Protein AF-A0A960MTH9-F1 (afdb_monomer)

Structure (mmCIF, N/CA/C/O backbone):
data_AF-A0A960MTH9-F1
#
_entry.id   AF-A0A960MTH9-F1
#
loop_
_atom_site.group_PDB
_atom_site.id
_atom_site.type_symbol
_atom_site.label_atom_id
_atom_site.label_alt_id
_atom_site.label_comp_id
_atom_site.label_asym_id
_atom_site.label_entity_id
_atom_site.label_seq_id
_atom_site.pdbx_PDB_ins_code
_atom_site.Cartn_x
_atom_site.Cartn_y
_atom_site.Cartn_z
_atom_site.occupancy
_atom_site.B_iso_or_equiv
_atom_site.auth_seq_id
_atom_site.auth_comp_id
_atom_site.auth_asym_id
_atom_site.auth_atom_id
_atom_site.pdbx_PDB_model_num
ATOM 1 N N . MET A 1 1 ? -18.362 18.569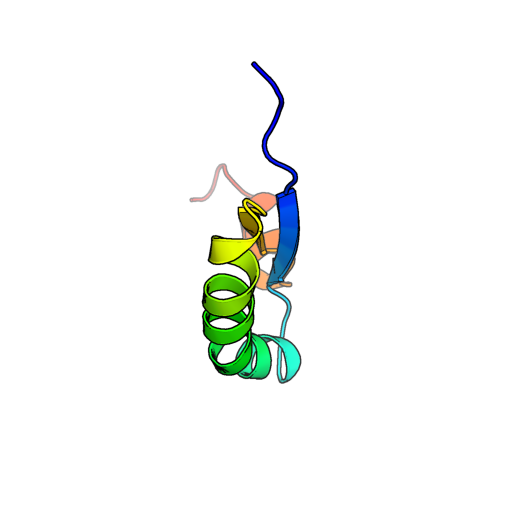 6.438 1.00 45.84 1 MET A N 1
ATOM 2 C CA . MET A 1 1 ? -18.042 17.183 6.839 1.00 45.84 1 MET A CA 1
ATOM 3 C C . MET A 1 1 ? -16.601 17.185 7.307 1.00 45.84 1 MET A C 1
ATOM 5 O O . MET A 1 1 ? -15.765 17.676 6.560 1.00 45.84 1 MET A O 1
ATOM 9 N N . SER A 1 2 ? -16.322 16.772 8.544 1.00 56.38 2 SER A N 1
ATOM 10 C CA . SER A 1 2 ? -14.932 16.656 9.006 1.00 56.38 2 SER A CA 1
ATOM 11 C C . SER A 1 2 ? -14.268 15.540 8.204 1.00 56.38 2 SER A C 1
ATOM 13 O O . SER A 1 2 ? -14.809 14.436 8.163 1.00 56.38 2 SER A O 1
ATOM 15 N N . ALA A 1 3 ? -13.176 15.841 7.502 1.00 80.44 3 ALA A N 1
ATOM 16 C CA . ALA A 1 3 ? -12.439 14.830 6.758 1.00 80.44 3 ALA A CA 1
ATOM 17 C C . ALA A 1 3 ? -11.873 13.811 7.755 1.00 80.44 3 ALA A C 1
ATOM 19 O O . ALA A 1 3 ? -11.199 14.190 8.714 1.00 80.44 3 ALA A O 1
ATOM 20 N N . THR A 1 4 ? -12.182 12.531 7.557 1.00 86.62 4 THR A N 1
ATOM 21 C CA . THR A 1 4 ? -11.583 11.443 8.332 1.00 86.62 4 THR A CA 1
ATOM 22 C C . THR A 1 4 ? -10.059 11.535 8.199 1.00 86.62 4 THR A C 1
ATOM 24 O O . THR A 1 4 ? -9.574 11.593 7.069 1.00 86.62 4 THR A O 1
ATOM 27 N N . PRO A 1 5 ? -9.288 11.584 9.300 1.00 94.62 5 PRO A N 1
ATOM 28 C CA . PRO A 1 5 ? -7.833 11.584 9.217 1.00 94.62 5 PRO A CA 1
ATOM 29 C C . PRO A 1 5 ? -7.339 10.311 8.523 1.00 94.62 5 PRO A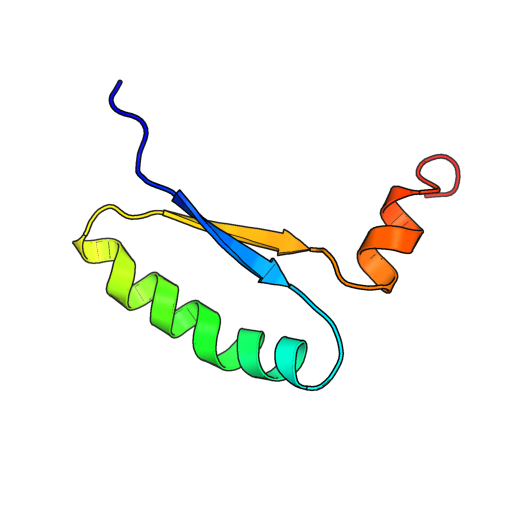 C 1
ATOM 31 O O . PRO A 1 5 ? -7.707 9.207 8.931 1.00 94.62 5 PRO A O 1
ATOM 34 N N . THR A 1 6 ? -6.502 10.465 7.496 1.00 96.12 6 THR A N 1
ATOM 35 C CA . THR A 1 6 ? -6.026 9.348 6.670 1.00 96.12 6 THR A CA 1
ATOM 36 C C . THR A 1 6 ? -4.513 9.203 6.762 1.00 96.12 6 THR A C 1
ATOM 38 O O . THR A 1 6 ? -3.768 10.153 6.524 1.00 96.12 6 THR A O 1
ATOM 41 N N . ILE A 1 7 ? -4.057 7.991 7.066 1.00 97.50 7 ILE A N 1
ATOM 42 C CA . ILE A 1 7 ? -2.666 7.560 6.940 1.00 97.50 7 ILE A CA 1
ATOM 43 C C . ILE A 1 7 ? -2.480 6.970 5.544 1.00 97.50 7 ILE A C 1
ATOM 45 O O . ILE A 1 7 ? -3.247 6.103 5.126 1.00 97.50 7 ILE A O 1
ATOM 49 N N . ILE A 1 8 ? -1.433 7.404 4.846 1.00 98.06 8 ILE A N 1
ATOM 50 C CA . ILE A 1 8 ? -1.003 6.782 3.594 1.00 98.06 8 ILE A CA 1
ATOM 51 C C . ILE A 1 8 ? 0.087 5.757 3.902 1.00 98.06 8 ILE A C 1
ATOM 53 O O . ILE A 1 8 ? 1.151 6.113 4.406 1.00 98.06 8 ILE A O 1
ATOM 57 N N . TYR A 1 9 ? -0.180 4.493 3.590 1.00 98.31 9 TYR A N 1
ATOM 58 C CA . TYR A 1 9 ? 0.763 3.387 3.709 1.00 98.31 9 TYR A CA 1
ATOM 59 C C . TYR A 1 9 ? 1.319 3.038 2.326 1.00 98.31 9 TYR A C 1
ATOM 61 O O . TYR A 1 9 ? 0.581 2.658 1.416 1.00 98.31 9 TYR A O 1
ATOM 69 N N . THR A 1 10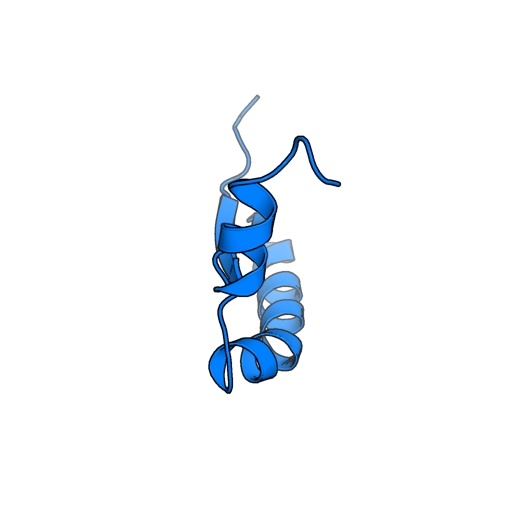 ? 2.622 3.196 2.128 1.00 98.38 10 THR A N 1
ATOM 70 C CA . THR A 1 10 ? 3.239 2.965 0.819 1.00 98.38 10 THR A CA 1
ATOM 71 C C . THR A 1 10 ? 3.464 1.480 0.569 1.00 98.38 10 THR A C 1
ATOM 73 O O . THR A 1 10 ? 4.112 0.823 1.382 1.00 98.38 10 THR A O 1
ATOM 76 N N . ILE A 1 11 ? 2.988 0.966 -0.565 1.00 98.31 11 ILE A N 1
ATOM 77 C CA . ILE A 1 11 ? 3.417 -0.341 -1.077 1.00 98.31 11 ILE A CA 1
ATOM 78 C C . ILE A 1 11 ? 4.730 -0.110 -1.825 1.00 98.31 11 ILE A C 1
ATOM 80 O O . ILE A 1 11 ? 4.803 0.739 -2.714 1.00 98.31 11 ILE A O 1
ATOM 84 N N . THR A 1 12 ? 5.772 -0.811 -1.395 1.00 98.25 12 THR A N 1
ATOM 85 C CA . THR A 1 12 ? 7.141 -0.692 -1.909 1.00 98.25 12 THR A CA 1
ATOM 86 C C . THR A 1 12 ? 7.581 -2.022 -2.527 1.00 98.25 12 THR A C 1
ATOM 88 O O . THR A 1 12 ? 6.742 -2.798 -2.979 1.00 98.25 12 THR A O 1
ATOM 91 N N . ASP A 1 13 ? 8.885 -2.282 -2.580 1.00 98.25 13 ASP A N 1
ATOM 92 C CA . ASP A 1 13 ? 9.481 -3.439 -3.241 1.00 98.25 13 ASP A CA 1
ATOM 93 C C . ASP A 1 13 ? 10.094 -4.427 -2.226 1.00 98.25 13 ASP A C 1
ATOM 95 O O . ASP A 1 13 ? 10.226 -4.129 -1.037 1.00 98.25 13 ASP A O 1
ATOM 99 N N . GLU A 1 14 ? 10.488 -5.608 -2.710 1.00 98.19 14 GLU A N 1
ATOM 100 C CA . GLU A 1 14 ? 11.327 -6.595 -2.009 1.00 98.19 14 GLU A CA 1
ATOM 101 C C . GLU A 1 14 ? 10.824 -6.993 -0.600 1.00 98.19 14 GLU A C 1
ATOM 103 O O . GLU A 1 14 ? 9.647 -7.304 -0.398 1.00 98.19 14 GLU A O 1
ATOM 108 N N . ALA A 1 15 ? 11.719 -7.060 0.390 1.00 98.25 15 ALA A N 1
ATOM 109 C CA . ALA A 1 15 ? 11.387 -7.496 1.743 1.00 98.25 15 ALA A CA 1
ATOM 110 C C . ALA A 1 15 ? 10.339 -6.594 2.439 1.00 98.25 15 ALA A C 1
AT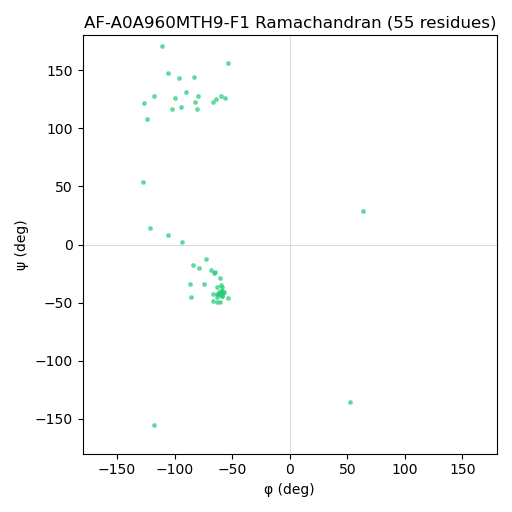OM 112 O O . ALA A 1 15 ? 9.427 -7.140 3.068 1.00 98.25 15 ALA A O 1
ATOM 113 N N . PRO A 1 16 ? 10.386 -5.251 2.316 1.00 97.19 16 PRO A N 1
ATOM 114 C CA . PRO A 1 16 ? 9.329 -4.380 2.833 1.00 97.19 16 PRO A CA 1
ATOM 115 C C . PRO A 1 16 ? 7.931 -4.651 2.253 1.00 97.19 16 PRO A C 1
ATOM 117 O O . PRO A 1 16 ? 6.943 -4.589 2.995 1.00 97.19 16 PRO A O 1
ATOM 120 N N . ALA A 1 17 ? 7.826 -5.004 0.967 1.00 97.56 17 ALA A N 1
ATOM 121 C CA . ALA A 1 17 ? 6.546 -5.375 0.359 1.00 97.56 17 ALA A CA 1
ATOM 122 C C . ALA A 1 17 ? 5.966 -6.640 1.011 1.00 97.56 17 ALA A C 1
ATOM 124 O O . ALA A 1 17 ? 4.798 -6.674 1.406 1.00 97.56 17 ALA A O 1
ATOM 125 N N . LEU A 1 18 ? 6.809 -7.656 1.224 1.00 98.12 18 LEU A N 1
ATOM 126 C CA . LEU A 1 18 ? 6.418 -8.889 1.915 1.00 98.12 18 LEU A CA 1
ATOM 127 C C . LEU A 1 18 ? 5.980 -8.622 3.362 1.00 98.12 18 LEU A C 1
ATOM 129 O O . LEU A 1 18 ? 4.963 -9.151 3.810 1.00 98.12 18 LEU A O 1
ATOM 133 N N . ALA A 1 19 ? 6.704 -7.766 4.086 1.00 98.12 19 ALA A N 1
ATOM 134 C CA . ALA A 1 19 ? 6.339 -7.385 5.450 1.00 98.12 19 ALA A CA 1
ATOM 135 C C . ALA A 1 19 ? 4.993 -6.641 5.508 1.00 98.12 19 ALA A C 1
ATOM 137 O O . ALA A 1 19 ? 4.196 -6.871 6.421 1.00 98.12 19 ALA A O 1
ATOM 138 N N . THR A 1 20 ? 4.706 -5.803 4.508 1.00 98.06 20 THR A N 1
ATOM 139 C CA . THR A 1 20 ? 3.442 -5.060 4.391 1.00 98.06 20 THR A CA 1
ATOM 140 C C . THR A 1 20 ? 2.238 -5.997 4.336 1.00 98.06 20 THR A C 1
ATOM 142 O O . THR A 1 20 ? 1.246 -5.740 5.015 1.00 98.06 20 THR A O 1
ATOM 145 N N . HIS A 1 21 ? 2.331 -7.124 3.621 1.00 97.19 21 HIS A N 1
ATOM 146 C CA . HIS A 1 21 ? 1.246 -8.114 3.565 1.00 97.19 21 HIS A CA 1
ATOM 147 C C . HIS A 1 21 ? 0.885 -8.711 4.934 1.00 97.19 21 HIS A C 1
ATOM 149 O O . HIS A 1 21 ? -0.269 -9.077 5.151 1.00 97.19 21 HIS A O 1
ATOM 155 N N . SER A 1 22 ? 1.846 -8.786 5.859 1.00 98.06 22 SER A N 1
ATOM 156 C CA . SER A 1 22 ? 1.617 -9.254 7.231 1.00 98.06 22 SER A CA 1
ATOM 157 C C . SER A 1 22 ? 1.137 -8.128 8.155 1.00 98.06 22 SER A C 1
ATOM 159 O O . SER A 1 22 ? 0.180 -8.294 8.911 1.00 98.06 22 SER A O 1
ATOM 161 N N . LEU A 1 23 ? 1.782 -6.959 8.088 1.00 98.56 23 LEU A N 1
ATOM 162 C CA . LEU A 1 23 ? 1.601 -5.890 9.072 1.00 98.56 23 LEU A CA 1
ATOM 163 C C . LEU A 1 23 ? 0.426 -4.948 8.762 1.00 98.56 23 LEU A C 1
ATOM 165 O O . LEU A 1 23 ? -0.229 -4.463 9.687 1.00 98.56 23 LEU A O 1
ATOM 169 N N . LEU A 1 24 ? 0.130 -4.685 7.486 1.00 98.06 24 LEU A N 1
ATOM 170 C CA . LEU A 1 24 ? -0.925 -3.746 7.088 1.00 98.06 24 LEU A CA 1
ATOM 171 C C . LEU A 1 24 ? -2.320 -4.131 7.627 1.00 98.06 24 LEU A C 1
ATOM 173 O O . LEU A 1 24 ? -2.985 -3.245 8.173 1.00 98.06 24 LEU A O 1
ATOM 177 N N . PRO A 1 25 ? -2.762 -5.408 7.577 1.00 98.00 25 PRO A N 1
ATOM 178 C CA . PRO A 1 25 ? -4.046 -5.809 8.157 1.00 98.00 25 PRO A CA 1
ATOM 179 C C . PRO A 1 25 ? -4.129 -5.543 9.666 1.00 98.00 25 PRO A C 1
ATOM 181 O O . PRO A 1 25 ? -5.182 -5.158 10.178 1.00 98.00 25 PRO A O 1
ATOM 184 N N . VAL A 1 26 ? -3.010 -5.701 10.383 1.00 98.44 26 VAL A N 1
ATOM 185 C CA . VAL A 1 26 ? -2.929 -5.426 11.824 1.00 98.44 26 VAL A CA 1
ATOM 186 C C . VAL A 1 26 ? -3.099 -3.930 12.081 1.00 98.44 26 VAL A C 1
ATOM 188 O O . VAL A 1 26 ? -3.937 -3.537 12.888 1.00 98.44 26 VAL A O 1
ATOM 191 N N . ILE A 1 27 ? -2.377 -3.077 11.353 1.00 97.94 27 ILE A N 1
ATOM 192 C CA . ILE A 1 27 ? -2.491 -1.617 11.499 1.00 97.94 27 ILE A CA 1
ATOM 193 C C . ILE A 1 27 ? -3.927 -1.148 11.223 1.00 97.94 27 ILE A C 1
ATOM 195 O O . ILE A 1 27 ? -4.480 -0.361 11.995 1.00 97.94 27 ILE A O 1
ATOM 199 N N . GLN A 1 28 ? -4.561 -1.657 10.164 1.00 97.50 28 GLN A N 1
ATOM 200 C CA . GLN A 1 28 ? -5.951 -1.336 9.824 1.00 97.50 28 GLN A CA 1
ATOM 201 C C . GLN A 1 28 ? -6.933 -1.745 10.931 1.00 97.50 28 GLN A C 1
ATOM 203 O O . GLN A 1 28 ? -7.830 -0.976 11.281 1.00 97.50 28 GLN A O 1
ATOM 208 N N . ALA A 1 29 ? -6.754 -2.929 11.524 1.00 97.62 29 ALA A N 1
ATOM 209 C CA . ALA A 1 29 ? -7.608 -3.398 12.614 1.00 97.62 29 ALA A CA 1
ATOM 210 C C . ALA A 1 29 ? -7.510 -2.500 13.860 1.00 97.62 29 ALA A C 1
ATOM 212 O O . ALA A 1 29 ? -8.533 -2.158 14.452 1.00 97.62 29 ALA A O 1
ATOM 213 N N . PHE A 1 30 ? -6.298 -2.079 14.229 1.00 97.69 30 PHE A N 1
ATOM 214 C CA . PHE A 1 30 ? -6.057 -1.249 15.415 1.00 97.69 30 PHE A CA 1
ATOM 215 C C . PHE A 1 30 ? -6.492 0.211 15.234 1.00 97.69 30 PHE A C 1
ATOM 217 O O . PHE A 1 30 ? -6.947 0.848 16.181 1.00 97.69 30 PHE A O 1
ATOM 224 N N . THR A 1 31 ? -6.374 0.758 14.025 1.00 96.44 31 THR A N 1
ATOM 225 C CA . THR A 1 31 ? -6.735 2.160 13.734 1.00 96.44 31 THR A CA 1
ATOM 226 C C . THR A 1 31 ? -8.242 2.376 13.575 1.00 96.44 31 THR A C 1
ATOM 228 O O . THR A 1 31 ? -8.728 3.493 13.777 1.00 96.44 31 THR A O 1
ATOM 231 N N . LYS A 1 32 ? -9.004 1.306 13.306 1.00 93.88 32 LYS A N 1
ATOM 232 C CA . LYS A 1 32 ? -10.459 1.345 13.094 1.00 93.88 32 LYS A CA 1
ATOM 233 C C . LYS A 1 32 ? -11.236 1.956 14.265 1.00 93.88 32 LYS A C 1
ATOM 235 O O . LYS A 1 32 ? -12.168 2.721 14.032 1.00 93.88 32 LYS A O 1
ATOM 240 N N . SER A 1 33 ? -10.870 1.651 15.511 1.00 95.50 33 SER A N 1
ATOM 241 C CA . SER A 1 33 ? -11.555 2.192 16.699 1.00 95.50 33 SER A CA 1
ATOM 242 C C . SER A 1 33 ? -11.344 3.693 16.890 1.00 95.50 33 SER A C 1
ATOM 244 O O . SER A 1 33 ? -12.149 4.345 17.548 1.00 95.50 33 SER A O 1
ATOM 246 N N . SER A 1 34 ? -10.275 4.239 16.312 1.00 95.31 34 SER A N 1
ATOM 247 C CA . SER A 1 34 ? -9.889 5.646 16.443 1.00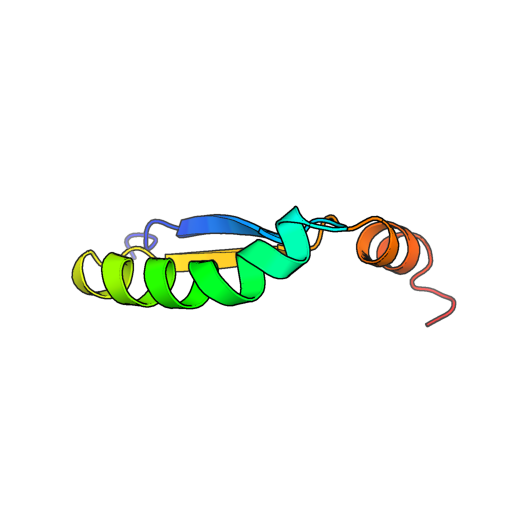 95.31 34 SER A CA 1
ATOM 248 C C . SER A 1 34 ? -10.436 6.520 15.312 1.00 95.31 34 SER A C 1
ATOM 250 O O . SER A 1 34 ? -10.128 7.708 15.262 1.00 95.31 34 SER A O 1
ATOM 252 N N . GLY A 1 35 ? -11.218 5.949 14.387 1.00 93.50 35 GLY A N 1
ATOM 253 C CA . GLY A 1 35 ? -11.738 6.676 13.228 1.00 93.50 35 GLY A CA 1
ATOM 254 C C . GLY A 1 35 ? -10.638 7.176 12.287 1.00 93.50 35 GLY A C 1
ATOM 255 O O . GLY A 1 35 ? -10.816 8.210 11.652 1.00 93.50 35 GLY A O 1
ATOM 256 N N . ILE A 1 36 ? -9.501 6.474 12.222 1.00 95.50 36 ILE A N 1
ATOM 257 C CA . ILE A 1 36 ? -8.391 6.785 11.315 1.00 95.50 36 ILE A CA 1
ATOM 258 C C . ILE A 1 36 ? -8.486 5.855 10.106 1.00 95.50 36 ILE A C 1
ATOM 260 O O . ILE A 1 36 ? -8.545 4.634 10.262 1.00 95.50 36 ILE A O 1
ATOM 264 N N . ALA A 1 37 ? -8.493 6.425 8.904 1.00 95.75 37 ALA A N 1
ATOM 265 C CA . ALA A 1 37 ? -8.425 5.661 7.666 1.00 95.75 37 ALA A CA 1
ATOM 266 C C . ALA A 1 37 ? -6.967 5.311 7.336 1.00 95.75 37 ALA A C 1
ATOM 268 O O . ALA A 1 37 ? -6.062 6.111 7.567 1.00 95.75 37 ALA A O 1
ATOM 269 N N . VAL A 1 38 ? -6.731 4.127 6.770 1.00 97.44 38 VAL A N 1
ATOM 270 C CA . VAL A 1 38 ? -5.415 3.716 6.264 1.00 97.44 38 VAL A CA 1
ATOM 271 C C . VAL A 1 38 ? -5.576 3.338 4.799 1.00 97.44 38 VAL A C 1
ATOM 273 O O . VAL A 1 38 ? -6.170 2.306 4.483 1.00 97.44 38 VAL A O 1
ATOM 276 N N . GLU A 1 39 ? -5.063 4.183 3.911 1.00 97.25 39 GLU A N 1
ATOM 277 C CA . GLU A 1 39 ? -5.087 3.973 2.464 1.00 97.25 39 GLU A CA 1
ATOM 278 C C . GLU A 1 39 ? -3.709 3.582 1.952 1.00 97.25 39 GLU A C 1
ATOM 280 O O . GLU A 1 39 ? -2.690 4.056 2.450 1.00 97.25 39 GLU A O 1
ATOM 285 N N . THR A 1 40 ? -3.670 2.757 0.910 1.00 97.94 40 THR A N 1
ATOM 286 C CA . THR A 1 40 ? -2.418 2.382 0.262 1.00 97.94 40 THR A CA 1
ATOM 287 C C . THR A 1 40 ? -2.126 3.237 -0.963 1.00 97.94 40 THR A C 1
ATOM 289 O O . THR A 1 40 ? -3.022 3.573 -1.747 1.00 97.94 40 THR A O 1
ATO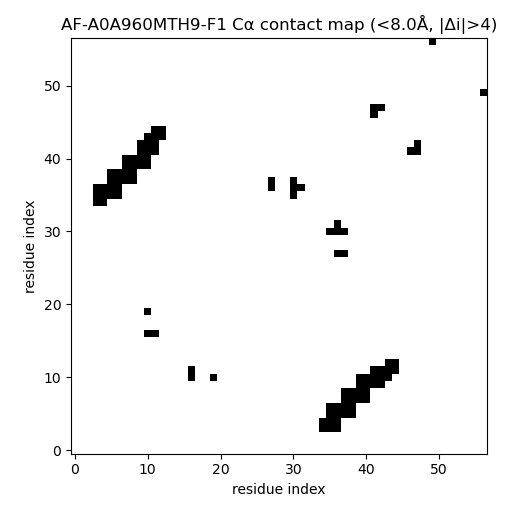M 292 N N . ARG A 1 41 ? -0.846 3.548 -1.172 1.00 98.19 41 ARG A N 1
ATOM 293 C CA . ARG A 1 41 ? -0.338 4.092 -2.439 1.00 98.19 41 ARG A CA 1
ATOM 294 C C . ARG A 1 41 ? 0.825 3.237 -2.904 1.00 98.19 41 ARG A C 1
ATOM 296 O O . ARG A 1 41 ? 1.789 3.056 -2.167 1.00 98.19 41 ARG A O 1
ATOM 303 N N . ASP A 1 42 ? 0.700 2.688 -4.102 1.00 97.94 42 ASP A N 1
ATOM 304 C CA . ASP A 1 42 ? 1.751 1.882 -4.703 1.00 97.94 42 ASP A CA 1
ATOM 305 C C . ASP A 1 42 ? 2.822 2.790 -5.310 1.00 97.94 42 ASP A C 1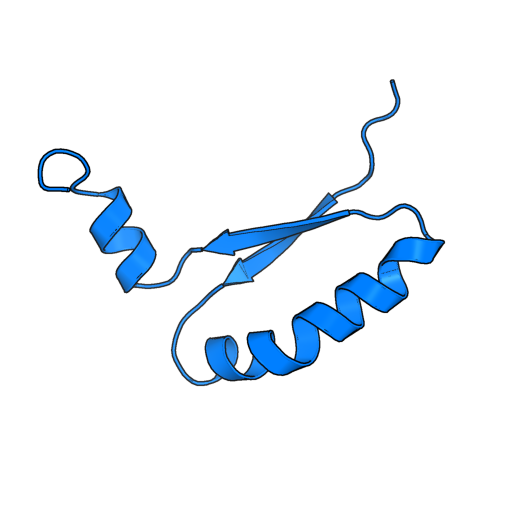
ATOM 307 O O . ASP A 1 42 ? 2.541 3.592 -6.200 1.00 97.94 42 ASP A O 1
ATOM 311 N N . ILE A 1 43 ? 4.037 2.692 -4.771 1.00 98.25 43 ILE A N 1
ATOM 312 C CA . ILE A 1 43 ? 5.235 3.383 -5.262 1.00 98.25 43 ILE A CA 1
ATOM 313 C C . ILE A 1 43 ? 6.344 2.390 -5.634 1.00 98.25 43 ILE A C 1
ATOM 315 O O . ILE A 1 43 ? 7.499 2.800 -5.819 1.00 98.25 43 ILE A O 1
ATOM 319 N N . SER A 1 44 ? 5.997 1.104 -5.754 1.00 98.56 44 SER A N 1
ATOM 320 C CA . SER A 1 44 ? 6.895 0.056 -6.230 1.00 98.56 44 SER A CA 1
ATOM 321 C C . SER A 1 44 ? 7.508 0.430 -7.579 1.00 98.56 44 SER A C 1
ATOM 323 O O . SER A 1 44 ? 6.962 1.233 -8.350 1.00 98.56 44 SER A O 1
ATOM 325 N N . LEU A 1 45 ? 8.664 -0.150 -7.890 1.00 98.25 45 LEU A N 1
ATOM 326 C CA . LEU A 1 45 ? 9.300 0.016 -9.194 1.00 98.25 45 LEU A CA 1
ATOM 327 C C . LEU A 1 45 ? 8.334 -0.342 -10.330 1.00 98.25 45 LEU A C 1
ATOM 329 O O . LEU A 1 45 ? 8.208 0.425 -11.285 1.00 98.25 45 LEU A O 1
ATOM 333 N N . ALA A 1 46 ? 7.630 -1.468 -10.201 1.00 98.19 46 ALA A N 1
ATOM 334 C CA . ALA A 1 46 ? 6.656 -1.919 -11.187 1.00 98.19 46 ALA A CA 1
ATOM 335 C C . ALA A 1 46 ? 5.485 -0.935 -11.320 1.00 98.19 46 ALA A C 1
ATOM 337 O O . ALA A 1 46 ? 5.180 -0.506 -12.432 1.00 98.19 46 ALA A O 1
ATOM 338 N N . GLY A 1 47 ? 4.886 -0.517 -10.199 1.00 97.88 47 GLY A N 1
ATOM 339 C CA . GLY A 1 47 ? 3.782 0.444 -10.191 1.00 97.88 47 GLY A CA 1
ATOM 340 C C . GLY A 1 47 ? 4.158 1.767 -10.859 1.00 97.88 47 GLY A C 1
ATOM 341 O O . GLY A 1 47 ? 3.401 2.292 -11.676 1.00 97.88 47 GLY A O 1
ATOM 342 N N . ARG A 1 48 ? 5.375 2.267 -10.607 1.00 98.19 48 ARG A N 1
ATOM 343 C CA . ARG A 1 48 ? 5.878 3.486 -11.257 1.00 98.19 48 ARG A CA 1
ATOM 344 C C . ARG A 1 48 ? 6.092 3.311 -12.758 1.00 98.19 48 ARG A C 1
ATOM 346 O O . ARG A 1 48 ? 5.707 4.205 -13.506 1.00 98.19 48 ARG A O 1
ATOM 353 N N . ILE A 1 49 ? 6.653 2.184 -13.207 1.00 98.12 49 ILE A N 1
ATOM 354 C CA . ILE A 1 49 ? 6.801 1.898 -14.645 1.00 98.12 49 ILE A CA 1
ATOM 355 C C . ILE A 1 49 ? 5.425 1.861 -15.314 1.00 98.12 49 ILE A C 1
ATOM 357 O O . ILE A 1 49 ? 5.219 2.570 -16.292 1.00 98.12 49 ILE A O 1
ATOM 361 N N . LEU A 1 50 ? 4.464 1.116 -14.760 1.00 97.94 50 LEU A N 1
ATOM 362 C CA . LEU A 1 50 ? 3.111 1.032 -15.322 1.00 97.94 50 LEU A CA 1
ATOM 363 C C . LEU A 1 50 ? 2.427 2.406 -15.374 1.00 97.94 50 LEU A C 1
ATOM 365 O O . LEU A 1 50 ? 1.797 2.740 -16.372 1.00 97.94 50 LEU A O 1
ATOM 369 N N . SER A 1 51 ? 2.605 3.238 -14.342 1.00 97.56 51 SER A N 1
ATOM 370 C CA . SER A 1 51 ? 2.029 4.590 -14.312 1.00 97.56 51 SER A CA 1
ATOM 371 C C . SER A 1 51 ? 2.597 5.542 -15.371 1.00 97.56 51 SER A C 1
ATOM 373 O O . SER A 1 51 ? 1.932 6.510 -15.731 1.00 97.56 51 SER A O 1
ATOM 375 N N . ALA A 1 52 ? 3.816 5.288 -15.856 1.00 98.12 52 ALA A N 1
ATOM 376 C CA . ALA A 1 52 ? 4.495 6.143 -16.825 1.00 98.12 52 ALA A CA 1
ATOM 377 C C . ALA A 1 52 ? 4.098 5.851 -18.281 1.00 98.12 52 ALA A C 1
ATOM 379 O O . ALA A 1 52 ? 4.334 6.700 -19.135 1.00 98.12 52 ALA A O 1
ATOM 380 N N . PHE A 1 53 ? 3.502 4.685 -18.554 1.00 97.75 53 PHE A N 1
ATOM 381 C CA . PHE A 1 53 ? 3.151 4.226 -19.904 1.00 97.75 53 PHE A CA 1
ATOM 382 C C . PHE A 1 53 ? 1.669 3.807 -20.016 1.00 97.75 53 PHE A C 1
ATOM 384 O O . PHE A 1 53 ? 1.382 2.674 -20.415 1.00 97.75 53 PHE A O 1
ATOM 391 N N . PRO A 1 54 ? 0.706 4.670 -19.637 1.00 96.69 54 PRO A N 1
ATOM 392 C CA . PRO A 1 54 ? -0.716 4.320 -19.639 1.00 96.69 54 PRO A CA 1
ATOM 393 C C . PRO A 1 54 ? -1.287 4.033 -21.036 1.00 96.69 54 PRO A C 1
ATOM 395 O O . PRO A 1 54 ? -2.291 3.343 -21.154 1.00 96.69 54 PRO A O 1
ATOM 398 N N . GLU A 1 55 ? -0.679 4.551 -22.099 1.00 97.06 55 GLU A N 1
ATOM 399 C CA . GLU A 1 55 ? -1.113 4.374 -23.488 1.00 97.06 55 GLU A CA 1
ATOM 400 C C . GLU A 1 55 ? -0.850 2.969 -24.053 1.00 97.06 55 GLU A C 1
ATOM 402 O O . GLU A 1 55 ? -1.363 2.630 -25.119 1.00 97.06 55 GLU A O 1
ATOM 407 N N . PHE A 1 56 ? -0.052 2.160 -23.351 1.00 94.94 56 PHE A N 1
ATOM 408 C CA . PHE A 1 56 ? 0.326 0.803 -23.752 1.00 94.94 56 PHE A CA 1
ATOM 409 C C . PHE A 1 56 ? -0.387 -0.297 -22.940 1.00 94.94 56 PHE A C 1
ATOM 411 O O . PHE A 1 56 ? -0.023 -1.469 -23.080 1.00 94.94 56 PHE A O 1
ATOM 418 N N . LEU A 1 57 ? -1.366 0.059 -22.094 1.00 89.56 57 LEU A N 1
ATOM 419 C CA . LEU A 1 57 ? -2.041 -0.827 -21.131 1.00 89.56 57 LEU A CA 1
ATOM 420 C C . LEU A 1 57 ? -3.572 -0.792 -21.248 1.00 89.56 57 LEU A C 1
ATOM 422 O O . LEU A 1 57 ? -4.125 0.248 -21.664 1.00 89.56 57 LEU A O 1
#

Foldseek 3Di:
DPDQAEDEDEQEDDPVNVVCVVCVVVVCVVCVVVSYHYHYDYPYPVVVVCVVCVVVD

Sequence (57 aa):
MSATPTIIYTITDEAPALATHSLLPVIQAFTKSSGIAVETRDISLAGRILSAFPEFL

Secondary structure (DSSP, 8-state):
-PPPPEEEEEE-SHHHHHHHHHHHHHHHHHHGGGT-EEEEEE-SHHHHHHHH-GGG-

Nearest PDB 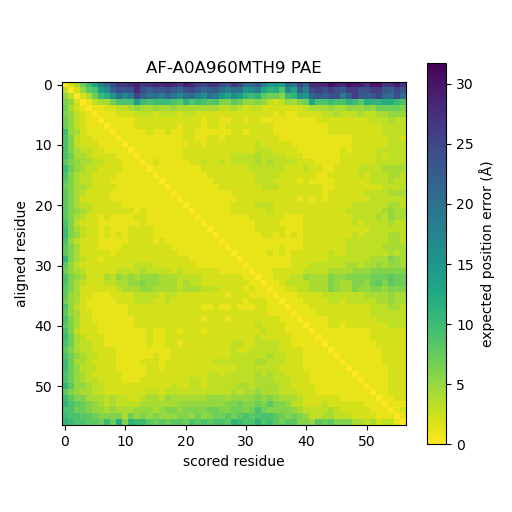structures (foldseek):
  1itw-assembly4_D  TM=1.002E+00  e=2.332E-06  Azotobacter vinelandii
  5kvu-assembly4_D  TM=9.975E-01  e=9.517E-05  Mycobacterium tuberculosis H37Rv
  5kvu-assembly1_A  T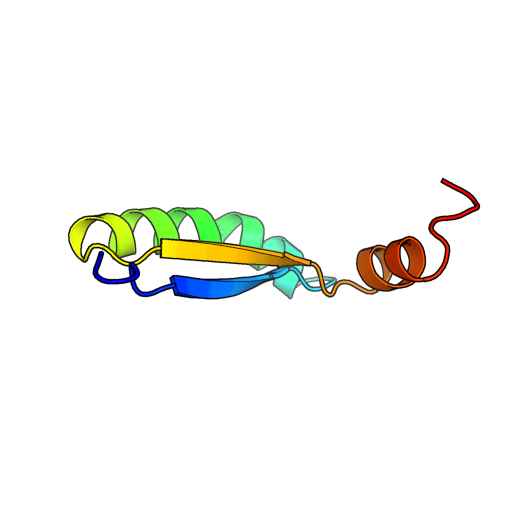M=1.006E+00  e=1.174E-04  Mycobacterium tuberculosis H37Rv
  6g3u-assembly2_B  TM=8.784E-01  e=2.535E-04  Pseudomonas aeruginosa
  7x0n-assembly1_A  TM=4.951E-01  e=2.794E+00  Acetivibrio thermocellus

pLDDT: mean 95.15, std 8.98, range [45.84, 98.56]

Mean predicted aligned error: 3.51 Å

Solvent-accessible surface area (backbone atoms only — not comparable to full-atom values): 3509 Å² total; per-residue (Å²): 130,85,77,69,53,68,46,80,45,73,42,49,55,74,70,64,32,58,49,42,75,64,48,48,65,54,53,50,63,67,32,52,85,73,59,40,45,77,45,79,45,72,66,17,73,66,49,49,54,54,68,73,46,60,92,82,107

Radius of gyration: 14.25 Å; Cα contacts (8 Å, |Δi|>4): 50; chains: 1; bounding box: 29×26×40 Å